Protein AF-A0A9Q7XYD1-F1 (afdb_monomer_lite)

Sequence (170 aa):
MLTLPGYFRPTKLWDLLVIYKGELIAAIELKSQVGPSFGNNFNNRTEESIGTAHDLWTAFREEAFGKQPRPFVGWLMMVEDAPESRRPVRDSSPHFPVFEEFKGASYLTRYDLLCQRLVQEQLYTTAAVIAAERSAVNTGDFTEQSSMTSLKTFVSALAGHIAAEAARLG

Radius of gyration: 17.3 Å; chains: 1; bounding box: 42×40×44 Å

Foldseek 3Di:
DQWAQWDVDGIDHFPDWDADPLATAETEHEEEEDDDPLPVVLVVCLCCLLVVLVRVVVCVVVCSSHPDDDHAYEYEYEYEDDPQQQWFDDDDDPDDDDPPQNHRDGSLSVQVVSQVVCCVVVSGVGYAYWYDHPVCPPVVDIDGDDPRRHPVVVVVSSVVSVVVVVVVVD

Secondary structure (DSSP, 8-state):
--EEE-SSSSEEE-SEEEEETTEEEEEEEEEEE-SS-HHHHHHHHHHHHHHHHHHHHHHHHTTTT-S-PPPEEEEEEEEE-SHHHHSPPPP--SSSPPPGGGTT--HHHHHHHHHHHHHHTTS-SEEEEEEE-GGGGGT---EES-STT-HHHHHHHHHHHHHHHHHHH-

Organism: Citrobacter freundii (NCBI:txid546)

Structure (mmCIF, N/CA/C/O backbone):
data_AF-A0A9Q7XYD1-F1
#
_entry.id   AF-A0A9Q7XYD1-F1
#
loop_
_atom_site.group_PDB
_atom_site.id
_atom_site.type_symbol
_atom_site.label_atom_id
_atom_site.label_alt_id
_atom_site.label_comp_id
_atom_site.label_asym_id
_atom_site.label_entity_id
_atom_site.label_seq_id
_atom_site.pdbx_PDB_ins_code
_atom_site.Cartn_x
_atom_site.Cartn_y
_atom_site.Cartn_z
_atom_site.occupancy
_atom_site.B_iso_or_equiv
_atom_site.auth_seq_id
_atom_site.auth_comp_id
_atom_site.auth_asym_id
_atom_site.auth_atom_id
_atom_site.pdbx_PDB_model_num
ATOM 1 N N . MET A 1 1 ? -21.803 1.183 1.518 1.00 74.44 1 MET A N 1
ATOM 2 C CA . MET A 1 1 ? -20.819 1.998 0.772 1.00 74.44 1 MET A CA 1
ATOM 3 C C . MET A 1 1 ? -19.512 1.957 1.549 1.00 74.44 1 MET A C 1
ATOM 5 O O . MET A 1 1 ? -19.569 2.132 2.758 1.00 74.44 1 MET A O 1
ATOM 9 N N . LEU A 1 2 ? -18.379 1.652 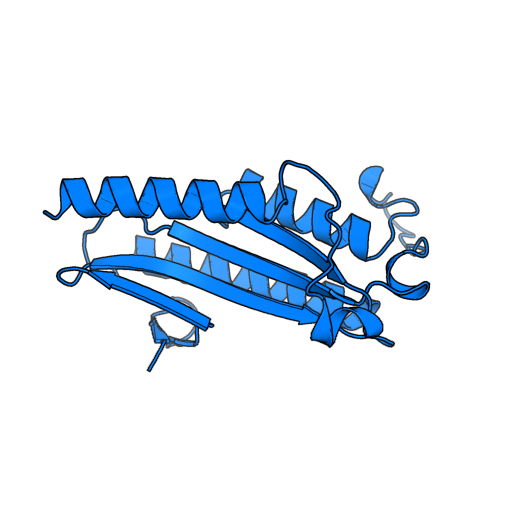0.907 1.00 94.06 2 LEU A N 1
ATOM 10 C CA . LEU A 1 2 ? -17.080 1.456 1.576 1.00 94.06 2 LEU A CA 1
ATOM 11 C C . LEU A 1 2 ? -16.309 2.777 1.740 1.00 94.06 2 LEU A C 1
ATOM 13 O O . LEU A 1 2 ? -15.129 2.867 1.416 1.00 94.06 2 LEU A O 1
ATOM 17 N N . THR A 1 3 ? -16.986 3.843 2.160 1.00 97.06 3 THR A N 1
ATOM 18 C CA . THR A 1 3 ? -16.368 5.167 2.291 1.00 97.06 3 THR A CA 1
ATOM 19 C C . THR A 1 3 ? -15.975 5.485 3.717 1.00 97.06 3 THR A C 1
ATOM 21 O O . THR A 1 3 ? -16.747 5.229 4.637 1.00 97.06 3 THR A O 1
ATOM 24 N N . LEU A 1 4 ? -14.824 6.135 3.872 1.00 98.06 4 LEU A N 1
ATOM 25 C CA . LEU A 1 4 ? -14.392 6.759 5.120 1.00 98.06 4 LEU A CA 1
ATOM 26 C C . LEU A 1 4 ? -14.278 8.279 4.936 1.00 98.06 4 LEU A C 1
ATOM 28 O O . LEU A 1 4 ? -13.928 8.711 3.831 1.00 98.06 4 LEU A O 1
ATOM 32 N N . PRO A 1 5 ? -14.556 9.089 5.974 1.00 97.56 5 PRO A N 1
ATOM 33 C CA . PRO A 1 5 ? -14.236 10.512 5.961 1.00 97.56 5 PRO A CA 1
ATOM 34 C C . PRO A 1 5 ? -12.741 10.746 5.712 1.00 97.56 5 PRO A C 1
ATOM 36 O O . PRO A 1 5 ? -11.889 10.012 6.218 1.00 97.56 5 PRO A O 1
ATOM 39 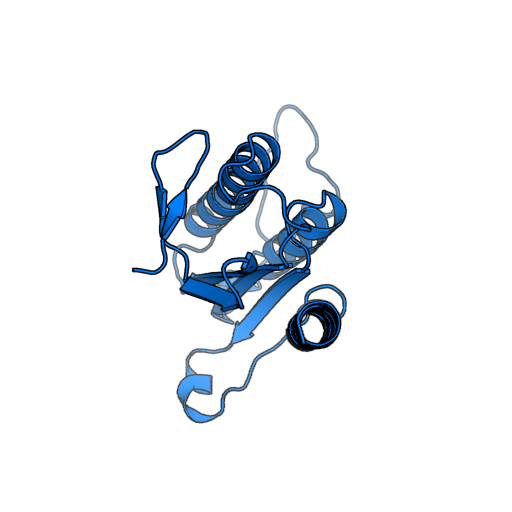N N . GLY A 1 6 ? -12.449 11.769 4.911 1.00 97.62 6 GLY A N 1
ATOM 40 C CA . GLY A 1 6 ? -11.119 12.361 4.784 1.00 97.62 6 GLY A CA 1
ATOM 41 C C . GLY A 1 6 ? -11.070 13.706 5.506 1.00 97.62 6 GLY A C 1
ATOM 42 O O . GLY A 1 6 ? -12.094 14.224 5.952 1.00 97.62 6 GLY A O 1
ATOM 43 N N . TYR A 1 7 ? -9.877 14.276 5.622 1.00 98.12 7 TYR A N 1
ATOM 44 C CA . TYR A 1 7 ? -9.676 15.622 6.149 1.00 98.12 7 TYR A CA 1
ATOM 45 C C . TYR A 1 7 ? -9.623 16.663 5.027 1.00 98.12 7 TYR A C 1
ATOM 47 O O . TYR A 1 7 ? -10.256 17.711 5.107 1.00 98.12 7 TYR A O 1
ATOM 55 N N . PHE A 1 8 ? -8.894 16.365 3.952 1.00 97.88 8 PHE A N 1
ATOM 56 C CA . PHE A 1 8 ? -8.716 17.261 2.807 1.00 97.88 8 PHE A CA 1
ATOM 57 C C . PHE A 1 8 ? -9.795 17.072 1.734 1.00 97.88 8 PHE A C 1
ATOM 59 O O . PHE A 1 8 ? -9.930 17.896 0.831 1.00 97.88 8 PHE A O 1
ATOM 66 N N . ARG A 1 9 ? -10.578 15.991 1.824 1.00 95.75 9 ARG A N 1
ATOM 67 C CA . ARG A 1 9 ? -11.739 15.707 0.969 1.00 95.75 9 ARG A CA 1
ATOM 68 C C . ARG A 1 9 ? -12.880 15.106 1.795 1.00 95.75 9 ARG A C 1
ATOM 70 O O . ARG A 1 9 ? -12.601 14.436 2.785 1.00 95.75 9 ARG A O 1
ATOM 77 N N . PRO A 1 10 ? -14.151 15.255 1.370 1.00 96.62 10 PRO A N 1
ATOM 78 C CA . PRO A 1 10 ? -15.291 14.786 2.158 1.00 96.62 10 PRO A CA 1
ATOM 79 C C . PRO A 1 10 ? -15.240 13.291 2.486 1.00 96.62 10 PRO A C 1
ATOM 81 O O . PRO A 1 10 ? -15.489 12.896 3.620 1.00 96.62 10 PRO A O 1
ATOM 84 N N . THR A 1 11 ? -14.916 12.448 1.500 1.00 97.00 11 THR A N 1
ATOM 85 C CA . THR A 1 11 ? -14.779 10.998 1.691 1.00 97.00 11 THR A CA 1
ATOM 86 C C . THR A 1 11 ? -13.773 10.386 0.716 1.00 97.00 11 THR A C 1
ATOM 88 O O . THR A 1 11 ? -13.522 10.928 -0.364 1.00 97.00 11 THR A O 1
ATOM 91 N N . LYS A 1 12 ? -13.242 9.213 1.082 1.00 96.88 12 LYS A N 1
ATOM 92 C CA . LYS A 1 12 ? -12.535 8.282 0.191 1.00 96.88 12 LYS A CA 1
ATOM 93 C C . LYS A 1 12 ? -13.266 6.949 0.146 1.00 96.88 12 LYS A C 1
ATOM 95 O O . LYS A 1 12 ? -13.624 6.414 1.192 1.00 96.88 12 LYS A O 1
ATOM 100 N N . LEU A 1 13 ? -13.428 6.392 -1.052 1.00 97.25 13 LEU A N 1
ATOM 101 C CA . LEU A 1 13 ? -13.869 5.014 -1.255 1.00 97.25 13 LEU A CA 1
ATOM 102 C C . LEU A 1 13 ? -12.685 4.049 -1.089 1.00 97.25 13 LEU A C 1
ATOM 104 O O . LEU A 1 13 ? -11.643 4.242 -1.711 1.00 97.25 13 LEU A O 1
ATOM 108 N N . TRP A 1 14 ? -12.849 3.042 -0.237 1.00 98.12 14 TRP A N 1
ATOM 109 C CA . TRP A 1 14 ? -11.885 1.974 0.033 1.00 98.12 14 TRP A CA 1
ATOM 110 C C . TRP A 1 14 ? -12.314 0.667 -0.637 1.00 98.12 14 TRP A C 1
ATOM 112 O O . TRP A 1 14 ? -13.500 0.468 -0.898 1.00 98.12 14 TRP A O 1
ATOM 122 N N . ASP A 1 15 ? -11.359 -0.234 -0.865 1.00 97.88 15 ASP A N 1
ATOM 123 C CA . ASP A 1 15 ? -11.626 -1.546 -1.467 1.00 97.88 15 ASP A CA 1
ATOM 124 C C . ASP A 1 15 ? -12.116 -2.561 -0.429 1.00 97.88 15 ASP A C 1
ATOM 126 O O . ASP A 1 15 ? -12.959 -3.405 -0.728 1.00 97.88 15 ASP A O 1
ATOM 130 N N . LEU A 1 16 ? -11.629 -2.457 0.812 1.00 98.25 16 LEU A N 1
ATOM 131 C CA . LEU A 1 16 ? -12.068 -3.295 1.924 1.00 98.25 16 LEU A CA 1
ATOM 132 C C . LEU A 1 16 ? -12.045 -2.501 3.230 1.00 98.25 16 LEU A C 1
ATOM 134 O O . LEU A 1 16 ? -11.048 -1.869 3.575 1.00 98.25 16 LEU A O 1
ATOM 138 N N . LEU A 1 17 ? -13.155 -2.566 3.967 1.00 98.38 17 LEU A N 1
ATOM 139 C CA . LEU A 1 17 ? -13.285 -2.040 5.324 1.00 98.38 17 LEU A CA 1
ATOM 140 C C . LEU A 1 17 ? -13.756 -3.150 6.264 1.00 98.38 17 LEU A C 1
ATOM 142 O O . LEU A 1 17 ? -14.657 -3.914 5.917 1.00 98.38 17 LEU A O 1
ATOM 146 N N . VAL A 1 18 ? -13.189 -3.198 7.467 1.00 98.19 18 VAL A N 1
ATOM 147 C CA . VAL A 1 18 ? -13.657 -4.044 8.570 1.00 98.19 18 VAL A CA 1
ATOM 148 C C . VAL A 1 18 ? -14.142 -3.126 9.681 1.00 98.19 18 VAL A C 1
ATOM 150 O O . VAL A 1 18 ? -13.353 -2.377 10.252 1.00 98.19 18 VAL A O 1
ATOM 153 N N . ILE A 1 19 ? -15.439 -3.193 9.979 1.00 97.56 19 ILE A N 1
ATOM 154 C CA . ILE A 1 19 ? -16.073 -2.472 11.085 1.00 97.56 19 ILE A CA 1
ATOM 155 C C . ILE A 1 19 ? -16.579 -3.504 12.089 1.00 97.56 19 ILE A C 1
ATOM 157 O O . ILE A 1 19 ? -17.277 -4.442 11.700 1.00 97.56 19 ILE A O 1
ATOM 161 N N . TYR A 1 20 ? -16.268 -3.329 13.371 1.00 97.25 20 TYR A N 1
ATOM 162 C CA . TYR A 1 20 ? -16.745 -4.219 14.428 1.00 97.25 20 TYR A CA 1
ATOM 163 C C . TYR A 1 20 ? 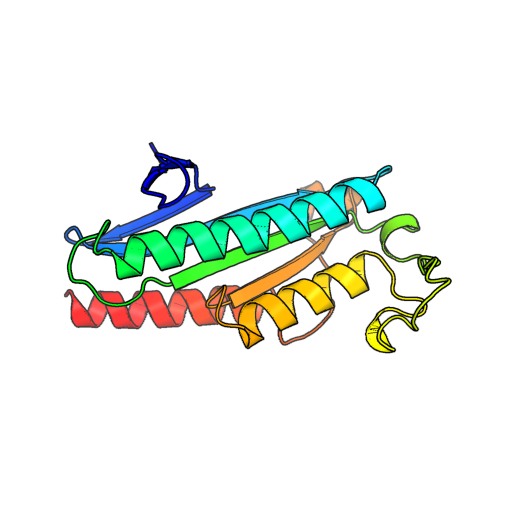-17.138 -3.427 15.673 1.00 97.25 20 TYR A C 1
ATOM 165 O O . TYR A 1 20 ? -16.400 -2.559 16.120 1.00 97.25 20 TYR A O 1
ATOM 173 N N . LYS A 1 21 ? -18.339 -3.698 16.204 1.00 95.62 21 LYS A N 1
ATOM 174 C CA . LYS A 1 21 ? -18.939 -2.981 17.350 1.00 95.62 21 LYS A CA 1
ATOM 175 C C . LYS A 1 21 ? -18.868 -1.442 17.243 1.00 95.62 21 LYS A C 1
ATOM 177 O O . LYS A 1 21 ? -18.753 -0.749 18.244 1.00 95.62 21 LYS A O 1
ATOM 182 N N . GLY A 1 22 ? -18.991 -0.911 16.024 1.00 94.75 22 GLY A N 1
ATOM 183 C CA . GLY A 1 22 ? -18.956 0.531 15.756 1.00 94.75 22 GLY A CA 1
ATOM 184 C C . GLY A 1 22 ? -17.553 1.127 15.606 1.00 94.75 22 GLY A C 1
ATOM 185 O O . GLY A 1 22 ? -17.456 2.307 15.287 1.00 94.75 22 GLY A O 1
ATOM 186 N N . GLU A 1 23 ? -16.492 0.331 15.766 1.00 97.69 23 GLU A N 1
ATOM 187 C CA . GLU A 1 23 ? -15.105 0.758 15.568 1.00 97.69 23 GLU A CA 1
ATOM 188 C C . GLU A 1 23 ? -14.576 0.343 14.184 1.00 97.69 23 GLU A C 1
ATOM 190 O O . GLU A 1 23 ? -14.901 -0.732 13.665 1.00 97.69 23 GLU A O 1
ATOM 195 N N . LEU A 1 24 ? -13.750 1.201 13.578 1.00 98.44 24 LEU A N 1
ATOM 196 C CA . LEU A 1 24 ? -12.984 0.874 12.377 1.00 98.44 24 LEU A CA 1
ATOM 197 C C . LEU A 1 24 ? -11.794 0.014 12.788 1.00 98.44 24 LEU A C 1
ATOM 199 O O . LEU A 1 24 ? -10.889 0.484 13.467 1.00 98.44 24 LEU A O 1
ATOM 203 N N . ILE A 1 25 ? -11.792 -1.234 12.332 1.00 98.56 25 ILE A N 1
ATOM 204 C CA . ILE A 1 25 ? -10.746 -2.208 12.642 1.00 98.56 25 ILE A CA 1
ATOM 205 C C . ILE A 1 25 ? -9.685 -2.212 11.549 1.00 98.56 25 ILE A C 1
ATOM 207 O O . ILE A 1 25 ? -8.495 -2.156 11.834 1.00 98.56 25 ILE A O 1
ATOM 211 N N . ALA A 1 26 ? -10.099 -2.255 10.282 1.00 98.69 26 ALA A N 1
ATOM 212 C CA . ALA A 1 26 ? -9.161 -2.258 9.169 1.00 98.69 26 ALA A CA 1
ATOM 213 C C . ALA A 1 26 ? -9.687 -1.488 7.959 1.00 98.69 26 ALA A C 1
ATOM 215 O O . ALA A 1 26 ? -10.878 -1.537 7.649 1.00 98.69 26 ALA A O 1
ATOM 216 N N . ALA A 1 27 ? -8.775 -0.831 7.248 1.00 98.62 27 ALA A N 1
ATOM 217 C CA . ALA A 1 27 ? -9.013 -0.205 5.957 1.00 98.62 27 ALA A CA 1
ATOM 218 C C . ALA A 1 27 ? -7.910 -0.624 4.978 1.00 98.62 27 ALA A C 1
ATOM 220 O O . ALA A 1 27 ? -6.726 -0.411 5.235 1.00 98.62 27 ALA A O 1
ATOM 221 N N . ILE A 1 28 ? -8.284 -1.246 3.863 1.00 98.69 28 ILE A N 1
ATOM 222 C CA . ILE A 1 28 ? -7.334 -1.780 2.885 1.00 98.69 28 ILE A CA 1
ATOM 223 C C . ILE A 1 28 ? -7.640 -1.208 1.507 1.00 98.69 28 ILE A C 1
ATOM 225 O O . ILE A 1 28 ? -8.794 -1.140 1.078 1.00 98.69 28 ILE A O 1
ATOM 229 N N . GLU A 1 29 ? -6.582 -0.779 0.831 1.00 98.25 29 GLU A N 1
ATOM 230 C CA . GLU A 1 29 ? -6.615 -0.359 -0.561 1.00 98.25 29 GLU A CA 1
ATOM 231 C C . GLU A 1 29 ? -5.863 -1.358 -1.431 1.00 98.25 29 GLU A C 1
ATOM 233 O O . GLU A 1 29 ? -4.739 -1.760 -1.122 1.00 98.25 29 GLU A O 1
ATOM 238 N N . LEU A 1 30 ? -6.514 -1.753 -2.519 1.00 97.81 30 LEU A N 1
ATOM 239 C CA . LEU A 1 30 ? -6.013 -2.693 -3.502 1.00 97.81 30 LEU A CA 1
ATOM 240 C C . LEU A 1 30 ? -5.813 -1.944 -4.813 1.00 97.81 30 LEU A C 1
ATOM 242 O O . LEU A 1 30 ? -6.694 -1.234 -5.298 1.00 97.81 30 LEU A O 1
ATOM 246 N N . LYS A 1 31 ? -4.644 -2.110 -5.415 1.00 96.56 31 LYS A N 1
ATOM 247 C CA . LYS A 1 31 ? -4.334 -1.540 -6.721 1.00 96.56 31 LYS A CA 1
ATOM 248 C C . LYS A 1 31 ? -3.751 -2.608 -7.617 1.00 96.56 31 LYS A C 1
ATOM 250 O O . LYS A 1 31 ? -3.052 -3.512 -7.171 1.00 96.56 31 LYS A O 1
ATOM 255 N N . SER A 1 32 ? -4.011 -2.456 -8.905 1.00 94.38 32 SER A N 1
ATOM 256 C CA . SER A 1 32 ? -3.404 -3.280 -9.937 1.00 94.38 32 SER A CA 1
ATOM 257 C C . SER A 1 32 ? -2.841 -2.416 -11.055 1.00 94.38 32 SER A C 1
ATOM 259 O O . SER A 1 32 ? -3.407 -1.369 -11.382 1.00 94.38 32 SER A O 1
ATOM 261 N N . GLN A 1 33 ? -1.762 -2.870 -11.683 1.00 92.50 33 GLN A N 1
ATOM 262 C CA . GLN A 1 33 ? -1.171 -2.222 -12.844 1.00 92.50 33 GLN A CA 1
ATOM 263 C C . GLN A 1 33 ? -0.781 -3.235 -13.903 1.00 92.50 33 GLN A C 1
ATOM 265 O O . GLN A 1 33 ? -0.006 -4.149 -13.655 1.00 92.50 33 GLN A O 1
ATOM 270 N N . VAL A 1 34 ? -1.278 -2.990 -15.106 1.00 90.50 34 VAL A N 1
ATOM 271 C CA . VAL A 1 34 ? -1.006 -3.763 -16.314 1.00 90.50 34 VAL A CA 1
ATOM 272 C C . VAL A 1 34 ? -0.364 -2.818 -17.336 1.00 90.50 34 VAL A C 1
ATOM 274 O O . VAL A 1 34 ? -0.653 -1.617 -17.348 1.00 90.50 34 VAL A O 1
ATOM 277 N N . GLY A 1 35 ? 0.555 -3.332 -18.150 1.00 83.94 35 GLY A N 1
ATOM 278 C CA . GLY A 1 35 ? 1.278 -2.580 -19.171 1.00 83.94 35 GLY A CA 1
ATOM 279 C C . GLY A 1 35 ? 0.385 -2.046 -20.302 1.00 83.94 35 GLY A C 1
ATOM 280 O O . GLY A 1 35 ? -0.781 -2.430 -20.415 1.00 83.94 35 GLY A O 1
ATOM 281 N N . PRO A 1 36 ? 0.918 -1.158 -21.169 1.00 80.62 36 PRO A N 1
ATOM 282 C CA . PRO A 1 36 ? 2.345 -0.829 -21.317 1.00 80.62 36 PRO A CA 1
ATOM 283 C C . PRO A 1 36 ? 2.821 0.393 -20.506 1.00 80.62 36 PRO A C 1
ATOM 285 O O . PRO A 1 36 ? 4.021 0.639 -20.405 1.00 80.62 36 PRO A O 1
ATOM 288 N N . SER A 1 37 ? 1.913 1.186 -19.929 1.00 82.38 37 SER A N 1
ATOM 289 C CA . SER A 1 37 ? 2.241 2.492 -19.330 1.00 82.38 37 SER A CA 1
ATOM 290 C C . SER A 1 37 ? 2.696 2.393 -17.866 1.00 82.38 37 SER A C 1
ATOM 292 O O . SER A 1 37 ? 2.082 2.980 -16.972 1.00 82.38 37 SER A O 1
ATOM 294 N N . PHE A 1 38 ? 3.784 1.666 -17.600 1.00 85.88 38 PHE A N 1
ATOM 295 C CA . PHE A 1 38 ? 4.234 1.445 -16.222 1.00 85.88 38 PHE A CA 1
ATOM 296 C C . PHE A 1 38 ? 4.695 2.730 -15.504 1.00 85.88 38 PHE A C 1
ATOM 298 O O . PHE A 1 38 ? 4.441 2.887 -14.312 1.00 85.88 38 PHE A O 1
ATOM 305 N N . GLY A 1 39 ? 5.304 3.676 -16.229 1.00 77.69 39 GLY A N 1
ATOM 306 C CA . GLY A 1 39 ? 5.853 4.915 -15.662 1.00 77.69 39 GLY A CA 1
ATOM 307 C C . GLY A 1 39 ? 4.831 5.904 -15.130 1.00 77.69 39 GLY A C 1
ATOM 308 O O . GLY A 1 39 ? 4.869 6.245 -13.951 1.00 77.69 39 GLY A O 1
ATOM 309 N N . ASN A 1 40 ? 3.898 6.338 -15.981 1.00 82.44 40 ASN A N 1
ATOM 310 C CA . ASN A 1 40 ? 2.862 7.290 -15.570 1.00 82.44 40 ASN A CA 1
ATOM 311 C C . ASN A 1 40 ? 2.017 6.723 -14.424 1.00 82.44 40 ASN A C 1
ATOM 313 O O . ASN A 1 40 ? 1.687 7.430 -13.477 1.00 82.44 40 ASN A O 1
ATOM 317 N N . ASN A 1 41 ? 1.718 5.424 -14.482 1.00 86.50 41 ASN A N 1
ATOM 318 C CA . ASN A 1 41 ? 0.927 4.782 -13.449 1.00 86.50 41 ASN A CA 1
ATOM 319 C C . ASN A 1 41 ? 1.704 4.660 -12.126 1.00 86.50 41 ASN A C 1
ATOM 321 O O . ASN A 1 41 ? 1.115 4.911 -11.080 1.00 86.50 41 ASN A O 1
ATOM 325 N N . PHE A 1 42 ? 3.015 4.381 -12.143 1.00 93.88 42 PHE A N 1
ATOM 326 C CA . PHE A 1 42 ? 3.822 4.327 -10.916 1.00 93.88 42 PHE A CA 1
ATOM 327 C C . PHE A 1 42 ? 3.788 5.644 -10.128 1.00 93.88 42 PHE A C 1
ATOM 329 O O . PHE A 1 42 ? 3.521 5.631 -8.924 1.00 93.88 42 PHE A O 1
ATOM 336 N N . ASN A 1 43 ? 4.005 6.778 -10.801 1.00 92.56 43 ASN A N 1
ATOM 337 C CA . ASN A 1 43 ? 4.002 8.088 -10.142 1.00 92.56 43 ASN A CA 1
ATOM 338 C C . ASN A 1 43 ? 2.622 8.405 -9.550 1.00 92.56 43 ASN A C 1
ATOM 340 O O . ASN A 1 43 ? 2.527 8.737 -8.371 1.00 92.56 43 ASN A O 1
ATOM 344 N N . ASN A 1 44 ? 1.551 8.173 -10.316 1.00 94.31 44 ASN A N 1
ATOM 345 C CA . ASN A 1 44 ? 0.185 8.377 -9.836 1.00 94.31 44 ASN A CA 1
ATOM 346 C C . ASN A 1 44 ? -0.126 7.507 -8.606 1.00 94.31 44 ASN A C 1
ATOM 348 O O . ASN A 1 44 ? -0.688 7.995 -7.633 1.00 94.31 44 ASN A O 1
ATOM 352 N N . ARG A 1 45 ? 0.265 6.221 -8.601 1.00 95.56 45 ARG A N 1
ATOM 353 C CA . ARG A 1 45 ? 0.043 5.335 -7.439 1.00 95.56 45 ARG A CA 1
ATOM 354 C C . ARG A 1 45 ? 0.872 5.742 -6.227 1.00 95.56 45 ARG A C 1
ATOM 356 O O . ARG A 1 45 ? 0.396 5.615 -5.100 1.00 95.56 45 ARG A O 1
ATOM 363 N N . THR A 1 46 ? 2.074 6.263 -6.452 1.00 97.38 46 THR A N 1
ATOM 364 C CA . THR A 1 46 ? 2.908 6.818 -5.383 1.00 97.38 46 THR A CA 1
ATOM 365 C C . THR A 1 46 ? 2.200 7.998 -4.720 1.00 97.38 46 THR A C 1
ATOM 367 O O . THR A 1 46 ? 1.967 7.967 -3.514 1.00 97.38 46 THR A O 1
ATOM 370 N N . GLU A 1 47 ? 1.765 8.987 -5.501 1.00 97.31 47 GLU A N 1
ATOM 371 C CA . GLU A 1 47 ? 1.063 10.170 -4.987 1.00 97.31 47 GLU A CA 1
ATOM 372 C C . GLU A 1 47 ? -0.273 9.817 -4.320 1.00 97.31 47 GLU A C 1
ATOM 374 O O . GLU A 1 47 ? -0.564 10.296 -3.225 1.00 97.31 47 GLU A O 1
ATOM 379 N N . GLU A 1 48 ? -1.069 8.936 -4.933 1.00 96.75 48 GLU A N 1
ATOM 380 C CA . GLU A 1 48 ? -2.354 8.501 -4.380 1.00 96.75 48 GLU A CA 1
ATOM 381 C C . GLU A 1 48 ? -2.204 7.783 -3.036 1.00 96.75 48 GLU A C 1
ATOM 383 O O . GLU A 1 48 ? -3.003 8.030 -2.128 1.00 96.75 48 GLU A O 1
ATOM 388 N N . SER A 1 49 ? -1.214 6.891 -2.905 1.00 98.12 49 SER A N 1
ATOM 389 C CA . SER A 1 49 ? -0.994 6.129 -1.668 1.00 98.12 49 SER A CA 1
ATOM 390 C C . SER A 1 49 ? -0.559 7.051 -0.524 1.00 98.12 49 SER A C 1
ATOM 392 O O . SER A 1 49 ? -1.154 7.035 0.554 1.00 98.12 49 SER A O 1
ATOM 394 N N . ILE A 1 50 ? 0.396 7.950 -0.783 1.00 98.62 50 ILE A N 1
ATOM 395 C CA . ILE A 1 50 ? 0.864 8.945 0.190 1.00 98.62 50 ILE A CA 1
ATOM 396 C C . ILE A 1 50 ? -0.268 9.907 0.572 1.00 98.62 50 ILE A C 1
ATOM 398 O O . ILE A 1 50 ? -0.535 10.109 1.758 1.00 98.62 50 ILE A O 1
ATOM 402 N N . GLY A 1 51 ? -0.971 10.467 -0.416 1.00 98.31 51 GLY A N 1
ATOM 403 C CA . GLY A 1 51 ? -2.068 11.404 -0.185 1.00 98.31 51 GLY A CA 1
ATOM 404 C C . GLY A 1 51 ? -3.226 10.768 0.580 1.00 98.31 51 GLY A C 1
ATOM 405 O O . GLY A 1 51 ? -3.770 11.380 1.495 1.00 98.31 51 GLY A O 1
ATOM 406 N N . THR A 1 52 ? -3.573 9.518 0.268 1.00 98.19 52 THR A N 1
ATOM 407 C CA . THR A 1 52 ? -4.642 8.792 0.963 1.00 98.19 52 THR A CA 1
ATOM 408 C C . THR A 1 52 ? -4.286 8.491 2.411 1.00 98.19 52 THR A C 1
ATOM 410 O O . THR A 1 52 ? -5.130 8.687 3.284 1.00 98.19 52 THR A O 1
ATOM 413 N N . ALA A 1 53 ? -3.058 8.045 2.684 1.00 98.38 53 ALA A N 1
ATOM 414 C CA . ALA A 1 53 ? -2.610 7.821 4.052 1.00 98.38 53 ALA A CA 1
ATOM 415 C C . ALA A 1 53 ? -2.600 9.126 4.856 1.00 98.38 53 ALA A C 1
ATOM 417 O O . ALA A 1 53 ? -3.117 9.168 5.971 1.00 98.38 53 ALA A O 1
ATOM 418 N N . HIS A 1 54 ? -2.068 10.207 4.281 1.00 98.44 54 HIS A N 1
ATOM 419 C CA . HIS A 1 54 ? -2.025 11.501 4.953 1.00 98.44 54 HIS A CA 1
ATOM 420 C C . HIS A 1 54 ? -3.430 12.039 5.260 1.00 98.44 54 HIS A C 1
ATOM 422 O O . HIS A 1 54 ? -3.693 12.478 6.379 1.00 98.44 54 HIS A O 1
ATOM 428 N N . ASP A 1 55 ? -4.348 11.948 4.298 1.00 98.69 55 ASP A N 1
ATOM 429 C CA . ASP A 1 55 ? -5.749 12.343 4.444 1.00 98.69 55 ASP A CA 1
ATOM 430 C C . ASP A 1 55 ? -6.464 11.540 5.543 1.00 98.69 55 ASP A C 1
ATOM 432 O O . ASP A 1 55 ? -7.079 12.125 6.438 1.00 98.69 55 ASP A O 1
ATOM 436 N N . LEU A 1 56 ? -6.306 10.210 5.538 1.00 98.50 56 LEU A N 1
ATOM 437 C CA . LEU A 1 56 ? -6.879 9.318 6.549 1.00 98.50 56 LEU A CA 1
ATOM 438 C C . LEU A 1 56 ? -6.340 9.622 7.950 1.00 98.50 56 LEU A C 1
ATOM 440 O O . LEU A 1 56 ? -7.117 9.741 8.896 1.00 98.50 56 LEU A O 1
ATOM 444 N N . TRP A 1 57 ? -5.019 9.733 8.105 1.00 98.44 57 TRP A N 1
ATOM 445 C CA . TRP A 1 57 ? -4.410 9.932 9.421 1.00 98.44 57 TRP A CA 1
ATOM 446 C C . TRP A 1 57 ? -4.674 11.316 9.987 1.00 98.44 57 TRP A C 1
ATOM 448 O O . TRP A 1 57 ? -4.808 11.467 11.202 1.00 98.44 57 TRP A O 1
ATOM 458 N N . THR A 1 58 ? -4.810 12.312 9.117 1.00 98.50 58 THR A N 1
ATOM 459 C CA . THR A 1 58 ? -5.251 13.640 9.528 1.00 98.50 58 THR A CA 1
ATOM 460 C C . THR A 1 58 ? -6.700 13.579 10.005 1.00 98.50 58 THR A C 1
ATOM 462 O O . THR A 1 58 ? -6.972 14.023 11.112 1.00 98.50 58 THR A O 1
ATOM 465 N N . ALA A 1 59 ? -7.607 12.924 9.271 1.00 98.44 59 ALA A N 1
ATOM 466 C CA . ALA A 1 59 ? -8.993 12.741 9.714 1.00 98.44 59 ALA A CA 1
ATOM 467 C C . ALA A 1 59 ? -9.087 11.969 11.042 1.00 98.44 59 ALA A C 1
ATOM 469 O O . ALA A 1 59 ? -9.860 12.335 11.924 1.00 98.44 59 ALA A O 1
ATOM 470 N N . PHE A 1 60 ? -8.264 10.930 11.214 1.00 98.25 60 PHE A N 1
ATOM 471 C CA . PHE A 1 60 ? -8.186 10.161 12.456 1.00 98.25 60 PHE A CA 1
ATOM 472 C C . PHE A 1 60 ? -7.734 11.018 13.640 1.00 98.25 60 PHE A C 1
ATOM 474 O O . PHE A 1 60 ? -8.328 10.937 14.712 1.0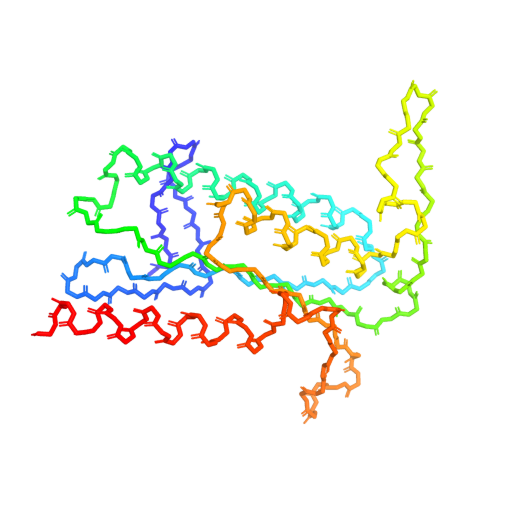0 98.25 60 PHE A O 1
ATOM 481 N N . ARG A 1 61 ? -6.715 11.865 13.445 1.00 97.75 61 ARG A N 1
ATOM 482 C CA . ARG A 1 61 ? -6.242 12.805 14.470 1.00 97.75 61 ARG A CA 1
ATOM 483 C C . ARG A 1 61 ? -7.334 13.790 14.891 1.00 97.75 61 ARG A C 1
ATOM 485 O O . ARG A 1 61 ? -7.420 14.111 16.068 1.00 97.75 61 ARG A O 1
ATOM 492 N N . GLU A 1 62 ? -8.169 14.228 13.952 1.00 97.88 62 GLU A N 1
ATOM 493 C CA . GLU A 1 62 ? -9.319 15.107 14.212 1.00 97.88 62 GLU A CA 1
ATOM 494 C C . GLU A 1 62 ? -10.570 14.344 14.690 1.00 97.88 62 GLU A C 1
ATOM 496 O O . GLU A 1 62 ? -11.686 14.853 14.608 1.00 97.88 62 GLU A O 1
ATOM 501 N N . GLU A 1 63 ? -10.401 13.108 15.171 1.00 97.31 63 GLU A N 1
ATOM 502 C CA . GLU A 1 63 ? -11.459 12.273 15.746 1.00 97.31 63 GLU A CA 1
ATOM 503 C C . GLU A 1 63 ? -12.628 11.973 14.782 1.00 97.31 63 GLU A C 1
ATOM 505 O O . GLU A 1 63 ? -13.727 11.632 15.222 1.00 97.31 63 GLU A O 1
ATOM 510 N N . ALA A 1 64 ? -12.410 12.017 13.459 1.00 97.44 64 ALA A N 1
ATOM 511 C CA . ALA A 1 64 ? -13.458 11.766 12.456 1.00 97.44 64 ALA A CA 1
ATOM 512 C C . ALA A 1 64 ? -14.082 10.357 12.540 1.00 97.44 64 ALA A C 1
ATOM 514 O O . ALA A 1 64 ? -15.168 10.121 12.012 1.00 97.44 64 ALA A O 1
ATOM 515 N N . PHE A 1 65 ? -13.402 9.422 13.209 1.00 96.31 65 PHE A N 1
ATOM 516 C CA . PHE A 1 65 ? -13.866 8.055 13.458 1.00 96.31 65 PHE A CA 1
ATOM 517 C C . PHE A 1 65 ? -14.273 7.814 14.921 1.00 96.31 65 PHE A C 1
ATOM 519 O O . PHE A 1 65 ? -14.431 6.670 15.338 1.00 96.31 65 PHE A O 1
ATOM 526 N N . GLY A 1 66 ? -14.408 8.881 15.713 1.00 95.94 66 GLY A N 1
ATOM 527 C CA . GLY A 1 66 ? -14.548 8.805 17.161 1.00 95.94 66 GLY A CA 1
ATOM 528 C C . GLY A 1 66 ? -13.234 8.473 17.875 1.00 95.94 66 GLY A C 1
ATOM 529 O O . GLY A 1 66 ? -12.174 8.311 17.267 1.00 95.94 66 GLY A O 1
ATOM 530 N N . LYS A 1 67 ? -13.309 8.379 19.206 1.00 95.38 67 LYS A N 1
ATOM 531 C CA . LYS A 1 67 ? -12.172 8.036 20.070 1.00 95.38 67 LYS A CA 1
ATOM 532 C C . LYS A 1 67 ? -11.999 6.521 20.127 1.00 95.38 67 LYS A C 1
ATOM 534 O O . LYS A 1 67 ? -12.590 5.865 20.979 1.00 95.38 67 LYS A O 1
ATOM 539 N N . GLN A 1 68 ? -11.187 5.989 19.223 1.00 95.75 68 GLN A N 1
ATOM 540 C CA . GLN A 1 68 ? -10.870 4.563 19.109 1.00 95.75 68 GLN A CA 1
ATOM 541 C C . GLN A 1 68 ? -9.355 4.347 18.921 1.00 95.75 68 GLN A C 1
ATOM 543 O O . GLN A 1 68 ? -8.642 5.296 18.572 1.00 95.75 68 GLN A O 1
ATOM 548 N N . PRO A 1 69 ? -8.834 3.124 19.133 1.00 96.38 69 PRO A N 1
ATOM 549 C CA . PRO A 1 69 ? -7.469 2.769 18.752 1.00 96.38 69 PRO A CA 1
ATOM 550 C C . PRO A 1 69 ? -7.205 2.954 17.251 1.00 96.38 69 PRO A C 1
ATOM 552 O O . PRO A 1 69 ? -8.124 3.053 16.438 1.00 96.38 69 PRO A O 1
ATOM 555 N N . ARG A 1 70 ? -5.923 3.005 16.865 1.00 96.81 70 ARG A N 1
ATOM 556 C CA . ARG A 1 70 ? -5.556 3.122 15.448 1.00 96.81 70 ARG A CA 1
ATOM 557 C C . ARG A 1 70 ? -5.975 1.851 14.694 1.00 96.81 70 ARG A C 1
ATOM 559 O O . ARG A 1 70 ? -5.553 0.771 15.107 1.00 96.81 70 ARG A O 1
ATOM 566 N N . PRO A 1 71 ? -6.716 1.970 13.578 1.00 98.19 71 PRO A N 1
ATOM 567 C CA . PRO A 1 71 ? -7.051 0.822 12.746 1.00 98.19 71 PRO A CA 1
ATOM 568 C C . PRO A 1 71 ? -5.813 0.273 12.036 1.00 98.19 71 PRO A C 1
ATOM 570 O O . PRO A 1 71 ? -4.833 0.993 11.810 1.00 98.19 71 PRO A O 1
ATOM 573 N N . PHE A 1 72 ? -5.895 -0.975 11.586 1.00 98.75 72 PHE A N 1
ATOM 574 C CA . PHE A 1 72 ? -4.978 -1.501 10.584 1.00 98.75 72 PHE A CA 1
ATOM 575 C C . PHE A 1 72 ? -5.212 -0.814 9.239 1.00 98.75 72 PHE A C 1
ATOM 577 O O . PHE A 1 72 ? -6.329 -0.810 8.719 1.00 98.75 72 PHE A O 1
ATOM 584 N N . VAL A 1 73 ? -4.156 -0.276 8.633 1.00 98.75 73 VAL A N 1
ATOM 585 C CA . VAL A 1 73 ? -4.240 0.316 7.293 1.00 98.75 73 VAL A CA 1
ATOM 586 C C . VAL A 1 73 ? -3.302 -0.426 6.356 1.00 98.75 73 VAL A C 1
ATOM 588 O O . VAL A 1 73 ? -2.093 -0.463 6.581 1.00 98.75 73 VAL A O 1
ATOM 591 N N . GLY A 1 74 ? -3.869 -1.029 5.312 1.00 98.69 74 GLY A N 1
ATOM 592 C CA . GLY A 1 74 ? -3.146 -1.856 4.352 1.00 98.69 74 GLY A CA 1
ATOM 593 C C . GLY A 1 74 ? -3.137 -1.269 2.943 1.00 98.69 74 GLY A C 1
ATOM 594 O O . GLY A 1 74 ? -4.149 -0.739 2.482 1.00 98.69 74 GLY A O 1
ATOM 595 N N . TRP A 1 75 ? -2.015 -1.414 2.241 1.00 98.69 75 TRP A N 1
ATOM 596 C CA . TRP A 1 75 ? -1.913 -1.134 0.807 1.00 98.69 75 TRP A CA 1
ATOM 597 C C . TRP A 1 75 ? -1.332 -2.333 0.065 1.00 98.69 75 TRP A C 1
ATOM 599 O O . TRP A 1 75 ? -0.248 -2.800 0.407 1.00 98.69 75 TRP A O 1
ATOM 609 N N . LEU A 1 76 ? -2.033 -2.848 -0.939 1.00 98.56 76 LEU A N 1
ATOM 610 C CA . LEU A 1 76 ? -1.559 -3.977 -1.734 1.00 98.56 76 LEU A CA 1
ATOM 611 C C . LEU A 1 76 ? -1.562 -3.608 -3.211 1.00 98.56 76 LEU A C 1
ATOM 613 O O . LEU A 1 76 ? -2.590 -3.226 -3.771 1.00 98.56 76 LEU A O 1
ATOM 617 N N . MET A 1 77 ? -0.403 -3.771 -3.839 1.00 98.00 77 MET A N 1
ATOM 618 C CA . MET A 1 77 ? -0.195 -3.544 -5.259 1.00 98.00 77 MET A CA 1
ATOM 619 C C . MET A 1 77 ? 0.045 -4.862 -5.993 1.00 98.00 77 MET A C 1
ATOM 621 O O . MET A 1 77 ? 0.969 -5.604 -5.675 1.00 98.00 77 MET A O 1
ATOM 625 N N . MET A 1 78 ? -0.745 -5.120 -7.028 1.00 97.19 78 MET A N 1
ATOM 626 C CA . MET A 1 78 ? -0.493 -6.178 -8.000 1.00 97.19 78 MET A CA 1
ATOM 627 C C . MET A 1 78 ? 0.048 -5.566 -9.289 1.00 97.19 78 MET A C 1
ATOM 629 O O . MET A 1 78 ? -0.576 -4.691 -9.885 1.00 97.19 78 MET A O 1
ATOM 633 N N . VAL A 1 79 ? 1.204 -6.018 -9.751 1.00 97.12 79 VAL A N 1
ATOM 634 C CA . VAL A 1 79 ? 1.820 -5.520 -10.984 1.00 97.12 79 VAL A CA 1
ATOM 635 C C . VAL A 1 79 ? 1.902 -6.658 -11.992 1.00 97.12 79 VAL A C 1
ATOM 637 O O . VAL A 1 79 ? 2.217 -7.789 -11.640 1.00 97.12 79 VAL A O 1
ATOM 640 N N . GLU A 1 80 ? 1.617 -6.378 -13.258 1.00 96.75 80 GLU A N 1
ATOM 641 C CA . GLU A 1 80 ? 1.879 -7.335 -14.325 1.00 96.75 80 GLU A CA 1
ATOM 642 C C . GLU A 1 80 ? 3.372 -7.671 -14.354 1.00 96.75 80 GLU A C 1
ATOM 644 O O . GLU A 1 80 ? 4.238 -6.792 -14.449 1.00 96.75 80 GLU A O 1
ATOM 649 N N . ASP A 1 81 ? 3.654 -8.961 -14.294 1.00 96.31 81 ASP A N 1
ATOM 650 C CA . ASP A 1 81 ? 4.978 -9.505 -14.494 1.00 96.31 81 ASP A CA 1
ATOM 651 C C . ASP A 1 81 ? 5.267 -9.590 -15.997 1.00 96.31 81 ASP A C 1
ATOM 653 O O . ASP A 1 81 ? 4.717 -10.429 -16.712 1.00 96.31 81 ASP A O 1
ATOM 657 N N . ALA A 1 82 ? 6.069 -8.650 -16.491 1.00 95.44 82 ALA A N 1
ATOM 658 C CA . ALA A 1 82 ? 6.381 -8.492 -17.903 1.00 95.44 82 ALA A CA 1
ATOM 659 C C . ALA A 1 82 ? 7.810 -7.953 -18.073 1.00 95.44 82 ALA A C 1
ATOM 661 O O . ALA A 1 82 ? 8.353 -7.322 -17.155 1.00 95.44 82 ALA A O 1
ATOM 662 N N . PRO A 1 83 ? 8.436 -8.129 -19.254 1.00 94.81 83 PRO A N 1
ATOM 663 C CA . PRO A 1 83 ? 9.760 -7.574 -19.527 1.00 94.81 83 PRO A CA 1
ATOM 664 C C . PRO A 1 83 ? 9.865 -6.078 -19.195 1.00 94.81 83 PRO A C 1
ATOM 666 O O . PRO A 1 83 ? 10.863 -5.633 -18.633 1.00 94.81 83 PRO A O 1
ATOM 669 N N . GLU A 1 84 ? 8.822 -5.298 -19.476 1.00 93.38 84 GLU A N 1
ATOM 670 C CA . GLU A 1 84 ? 8.769 -3.857 -19.233 1.00 93.38 84 GLU A CA 1
ATOM 671 C C . GLU A 1 84 ? 8.684 -3.484 -17.748 1.00 93.38 84 GLU A C 1
ATOM 673 O O . GLU A 1 84 ? 9.210 -2.435 -17.371 1.00 93.38 84 GLU A O 1
ATOM 678 N N . SER A 1 85 ? 8.063 -4.311 -16.899 1.00 94.31 85 SER A N 1
ATOM 679 C CA . SER A 1 85 ? 7.989 -4.053 -15.452 1.00 94.31 85 SER A CA 1
ATOM 680 C C . SER A 1 85 ? 9.278 -4.441 -14.723 1.00 94.31 85 SER A C 1
ATOM 682 O O . SER A 1 85 ? 9.614 -3.827 -13.706 1.00 94.31 85 SER A O 1
ATOM 684 N N . ARG A 1 86 ? 10.041 -5.388 -15.289 1.00 94.50 86 ARG A N 1
ATOM 685 C CA . ARG A 1 86 ? 11.359 -5.846 -14.809 1.00 94.50 86 ARG A CA 1
ATOM 686 C C . ARG A 1 86 ? 12.541 -5.039 -15.343 1.00 94.50 86 ARG A C 1
ATOM 688 O O . ARG A 1 86 ? 13.628 -5.096 -14.770 1.00 94.50 86 ARG A O 1
ATOM 695 N N . ARG A 1 87 ? 12.375 -4.316 -16.451 1.00 94.38 87 ARG A N 1
ATOM 696 C CA . ARG A 1 87 ? 13.485 -3.603 -17.093 1.00 94.38 87 ARG A CA 1
ATOM 697 C C . ARG A 1 87 ? 13.944 -2.407 -16.244 1.00 94.38 87 ARG A C 1
ATOM 699 O O . ARG A 1 87 ? 13.094 -1.637 -15.797 1.00 94.38 87 ARG A O 1
ATOM 706 N N . PRO A 1 88 ? 15.265 -2.192 -16.085 1.00 94.88 88 PRO A N 1
ATOM 707 C CA . PRO A 1 88 ? 15.810 -0.968 -15.507 1.00 94.88 88 PRO A CA 1
ATOM 708 C C . PRO A 1 88 ? 15.249 0.292 -16.169 1.00 94.88 88 PRO A C 1
ATOM 710 O O . PRO A 1 88 ? 15.179 0.386 -17.399 1.00 94.88 88 PRO A O 1
ATOM 713 N N . VAL A 1 89 ? 14.877 1.274 -15.351 1.00 92.12 89 VAL A N 1
ATOM 714 C CA . VAL A 1 89 ? 14.371 2.568 -15.816 1.00 92.12 89 VAL A CA 1
ATOM 715 C C . VAL A 1 89 ? 15.480 3.609 -15.703 1.00 92.12 89 VAL A C 1
ATOM 717 O O . VAL A 1 89 ? 16.193 3.673 -14.702 1.00 92.12 89 VAL A O 1
ATOM 720 N N . ARG A 1 90 ? 15.643 4.422 -16.751 1.00 88.62 90 ARG A N 1
ATOM 721 C CA . ARG A 1 90 ? 16.597 5.532 -16.760 1.00 88.62 90 ARG A CA 1
ATOM 722 C C . ARG A 1 90 ? 15.973 6.748 -16.085 1.00 88.62 90 ARG A C 1
ATOM 724 O O . ARG A 1 90 ? 14.942 7.234 -16.541 1.00 88.62 90 ARG A O 1
ATOM 731 N N . ASP A 1 91 ? 16.648 7.275 -15.073 1.00 87.88 91 ASP A N 1
ATOM 732 C CA . ASP A 1 91 ? 16.273 8.533 -14.432 1.00 87.88 91 ASP A CA 1
ATOM 733 C C . ASP A 1 91 ? 16.985 9.726 -15.080 1.00 87.88 91 ASP A C 1
ATOM 735 O O . ASP A 1 91 ? 18.126 9.628 -15.540 1.00 87.88 91 ASP A O 1
ATOM 739 N N . SER A 1 92 ? 16.301 10.870 -15.109 1.00 89.00 92 SER A N 1
ATOM 740 C CA . SER A 1 92 ? 16.858 12.154 -15.534 1.00 89.00 92 SER A CA 1
ATOM 741 C C . SER A 1 92 ? 16.872 13.098 -14.341 1.00 89.00 92 SER A C 1
ATOM 743 O O . SER A 1 92 ? 15.817 13.553 -13.910 1.00 89.00 92 SER A O 1
ATOM 745 N N . SER A 1 93 ? 18.060 13.396 -13.819 1.00 90.69 93 SER A N 1
ATOM 746 C CA . SER A 1 93 ? 18.218 14.299 -12.679 1.00 90.69 93 SER A CA 1
ATOM 747 C C . SER A 1 93 ? 19.420 15.226 -12.891 1.00 90.69 93 SER A C 1
ATOM 749 O O . SER A 1 93 ? 20.532 14.908 -12.472 1.00 90.69 93 SER A O 1
ATOM 751 N N . PRO A 1 94 ? 19.231 16.344 -13.619 1.00 94.00 94 PRO A N 1
ATOM 752 C CA . PRO A 1 94 ? 20.334 17.206 -14.050 1.00 94.00 94 PRO A CA 1
ATOM 753 C C . PRO A 1 94 ? 20.907 18.089 -12.934 1.00 94.00 94 PRO A C 1
ATOM 755 O O . PRO A 1 94 ? 22.018 18.590 -13.074 1.00 94.00 94 PRO A O 1
ATOM 758 N N . HIS A 1 95 ? 20.156 18.308 -11.852 1.00 97.25 95 HIS A N 1
ATOM 759 C CA . HIS A 1 95 ? 20.534 19.252 -10.794 1.00 97.25 95 HIS A CA 1
ATOM 760 C C . HIS A 1 95 ? 21.075 18.574 -9.532 1.00 97.25 95 HIS A C 1
ATOM 762 O O . HIS A 1 95 ? 21.972 19.115 -8.895 1.00 97.25 95 HIS A O 1
ATOM 768 N N . PHE A 1 96 ? 20.561 17.392 -9.181 1.00 96.62 96 PHE A N 1
ATOM 769 C CA . PHE A 1 96 ? 20.937 16.655 -7.970 1.00 96.62 96 PHE A CA 1
ATOM 770 C C . PHE A 1 96 ? 20.936 15.150 -8.243 1.00 96.62 96 PHE A C 1
ATOM 772 O O . PHE A 1 96 ? 20.151 14.698 -9.072 1.00 96.62 96 PHE A O 1
ATOM 779 N N . PRO A 1 97 ? 21.777 14.341 -7.585 1.00 94.50 97 PRO A N 1
ATOM 780 C CA . PRO A 1 97 ? 21.723 12.895 -7.759 1.00 94.50 97 PRO A CA 1
ATOM 781 C C . PRO A 1 97 ? 20.408 12.327 -7.207 1.00 94.50 97 PRO A C 1
ATOM 783 O O . PRO A 1 97 ? 19.932 12.747 -6.153 1.00 94.50 97 PRO A O 1
ATOM 786 N N . VAL A 1 98 ? 19.840 11.341 -7.906 1.00 95.06 98 VAL A N 1
ATOM 787 C CA . VAL A 1 98 ? 18.815 10.468 -7.313 1.00 95.06 98 VAL A CA 1
ATOM 788 C C . VAL A 1 98 ? 19.459 9.578 -6.250 1.00 95.06 98 VAL A C 1
ATOM 790 O O . VAL A 1 98 ? 20.654 9.280 -6.338 1.00 95.06 98 VAL A O 1
ATOM 793 N N . PHE A 1 99 ? 18.671 9.127 -5.273 1.00 95.50 99 PHE A N 1
ATOM 794 C CA . PHE A 1 99 ? 19.138 8.133 -4.306 1.00 95.50 99 PHE A CA 1
ATOM 795 C C . PHE A 1 99 ? 19.625 6.855 -5.009 1.00 95.50 99 PHE A C 1
ATOM 797 O O . PHE A 1 99 ? 19.104 6.483 -6.065 1.00 95.50 99 PHE A O 1
ATOM 804 N N . GLU A 1 100 ? 20.637 6.198 -4.433 1.00 95.75 100 GLU A N 1
ATOM 805 C CA . GLU A 1 100 ? 21.321 5.053 -5.052 1.00 95.75 100 GLU A CA 1
ATOM 806 C C . GLU A 1 100 ? 20.362 3.906 -5.381 1.00 95.75 100 GLU A C 1
ATOM 808 O O . GLU A 1 100 ? 20.482 3.295 -6.439 1.00 95.75 100 GLU A O 1
ATOM 813 N N . GLU A 1 101 ? 19.358 3.664 -4.539 1.00 95.38 101 GLU A N 1
ATOM 814 C CA . GLU A 1 101 ? 18.390 2.579 -4.705 1.00 95.38 101 GLU A CA 1
ATOM 815 C C . GLU A 1 101 ? 17.499 2.757 -5.941 1.00 95.38 101 GLU A C 1
ATOM 817 O O . GLU A 1 101 ? 16.908 1.788 -6.413 1.00 95.38 101 GLU A O 1
ATOM 822 N N . PHE A 1 102 ? 17.399 3.973 -6.493 1.00 95.38 102 PHE A N 1
ATOM 823 C CA . PHE A 1 102 ? 16.655 4.223 -7.729 1.00 95.38 102 PHE A CA 1
ATOM 824 C C . PHE A 1 102 ? 17.490 4.010 -8.992 1.00 95.38 102 PHE A C 1
ATOM 826 O O . PHE A 1 102 ? 16.918 3.784 -10.063 1.00 95.38 102 PHE A O 1
ATOM 833 N N . LYS A 1 103 ? 18.825 4.037 -8.898 1.00 94.06 103 LYS A N 1
ATOM 834 C CA . LYS A 1 103 ? 19.696 3.925 -10.072 1.00 94.06 103 LYS A CA 1
ATOM 835 C C . LYS A 1 103 ? 19.568 2.542 -10.704 1.00 94.06 103 LYS A C 1
ATOM 837 O O . LYS A 1 103 ? 19.981 1.537 -10.137 1.00 94.06 103 LYS A O 1
ATOM 842 N N . GLY A 1 104 ? 19.003 2.496 -11.910 1.00 93.56 104 GLY A N 1
ATOM 843 C CA . GLY A 1 104 ? 18.763 1.239 -12.624 1.00 93.56 104 GLY A CA 1
ATOM 844 C C . GLY A 1 104 ? 17.626 0.397 -12.035 1.00 93.56 104 GLY A C 1
ATOM 845 O O . GLY A 1 104 ? 17.440 -0.744 -12.453 1.00 93.56 104 GLY A O 1
ATOM 846 N N . ALA A 1 105 ? 16.840 0.945 -11.104 1.00 96.50 105 ALA A N 1
ATOM 847 C CA . ALA A 1 105 ? 15.692 0.252 -10.544 1.00 96.50 105 ALA A CA 1
ATOM 848 C C . ALA A 1 105 ? 14.605 0.043 -11.608 1.00 96.50 105 ALA A C 1
ATOM 850 O O . ALA A 1 105 ? 14.228 0.975 -12.330 1.00 96.50 105 ALA A O 1
ATOM 851 N N . SER A 1 106 ? 14.078 -1.178 -11.670 1.00 96.56 106 SER A N 1
ATOM 852 C CA . SER A 1 106 ? 12.881 -1.507 -12.448 1.00 96.56 106 SER A CA 1
ATOM 853 C C . SER A 1 106 ? 11.614 -0.950 -11.793 1.00 96.56 106 SER A C 1
ATOM 855 O O . SER A 1 106 ? 11.651 -0.524 -10.638 1.00 96.56 106 SER A O 1
ATOM 857 N N . TYR A 1 107 ? 10.468 -0.979 -12.479 1.00 95.38 107 TYR A N 1
ATOM 858 C CA . TYR A 1 107 ? 9.207 -0.578 -11.843 1.00 95.38 107 TYR A CA 1
ATOM 859 C C . TYR A 1 107 ? 8.809 -1.504 -10.693 1.00 95.38 107 TYR A C 1
ATOM 861 O O . TYR A 1 107 ? 8.322 -1.013 -9.678 1.00 95.38 107 TYR A O 1
ATOM 869 N N . LEU A 1 108 ? 9.069 -2.811 -10.801 1.00 96.44 108 LEU A N 1
ATOM 870 C CA . LEU A 1 108 ? 8.855 -3.741 -9.687 1.00 96.44 108 LEU A CA 1
ATOM 871 C C . LEU A 1 108 ? 9.734 -3.394 -8.481 1.00 96.44 108 LEU A C 1
ATOM 873 O O . LEU A 1 108 ? 9.235 -3.318 -7.360 1.00 96.44 108 LEU A O 1
ATOM 877 N N . THR A 1 109 ? 11.011 -3.086 -8.716 1.00 97.25 109 THR A N 1
ATOM 878 C CA . THR A 1 109 ? 11.934 -2.637 -7.661 1.00 97.25 109 THR A CA 1
ATOM 879 C C . THR A 1 109 ? 11.465 -1.324 -7.030 1.00 97.25 109 THR A C 1
ATOM 881 O O . THR A 1 109 ? 11.499 -1.170 -5.814 1.00 97.25 109 THR A O 1
ATOM 884 N N . ARG A 1 110 ? 10.977 -0.374 -7.836 1.00 97.25 110 ARG A N 1
ATOM 885 C CA . ARG A 1 110 ? 10.447 0.903 -7.333 1.00 97.25 110 ARG A CA 1
ATOM 886 C C . ARG A 1 110 ? 9.186 0.718 -6.487 1.00 97.25 110 ARG A C 1
ATOM 888 O O . ARG A 1 110 ? 9.038 1.424 -5.494 1.00 97.25 110 ARG A O 1
ATOM 895 N N . TYR A 1 111 ? 8.304 -0.220 -6.836 1.00 97.69 111 TYR A N 1
ATOM 896 C CA . TYR A 1 111 ? 7.145 -0.553 -6.001 1.00 97.69 111 TYR A CA 1
ATOM 897 C C . TYR A 1 111 ? 7.536 -1.214 -4.683 1.00 97.69 111 TYR A C 1
ATOM 899 O O . TYR A 1 111 ? 6.955 -0.878 -3.656 1.00 97.69 111 TYR A O 1
ATOM 907 N N . ASP A 1 112 ? 8.530 -2.101 -4.688 1.00 98.19 112 ASP A N 1
ATOM 908 C CA . ASP A 1 112 ? 9.055 -2.683 -3.451 1.00 98.19 112 ASP A CA 1
ATOM 909 C C . ASP A 1 112 ? 9.626 -1.594 -2.529 1.00 98.19 112 ASP A C 1
ATOM 911 O O . ASP A 1 112 ? 9.230 -1.496 -1.368 1.00 98.19 112 ASP A O 1
ATOM 915 N N . LEU A 1 113 ? 10.450 -0.688 -3.070 1.00 98.19 113 LEU A N 1
ATOM 916 C CA . LEU A 1 113 ? 10.963 0.472 -2.331 1.00 98.19 113 LEU A CA 1
ATOM 917 C C . LEU A 1 113 ? 9.841 1.376 -1.803 1.00 98.19 113 LEU A C 1
ATOM 919 O O . LEU A 1 113 ? 9.917 1.847 -0.668 1.00 98.19 113 LEU A O 1
ATOM 923 N N . LEU A 1 114 ? 8.798 1.616 -2.604 1.00 98.38 114 LEU A N 1
ATOM 924 C CA . LEU A 1 114 ? 7.627 2.378 -2.174 1.00 98.38 114 LEU A CA 1
ATOM 925 C C . LEU A 1 114 ? 6.942 1.696 -0.985 1.00 98.38 114 LEU A C 1
ATOM 927 O O . LEU A 1 114 ? 6.762 2.338 0.044 1.00 98.38 114 LEU A O 1
ATOM 931 N N . CYS A 1 115 ? 6.611 0.406 -1.089 1.00 98.62 115 CYS A N 1
ATOM 932 C CA . CYS A 1 115 ? 5.979 -0.356 -0.011 1.00 98.62 115 CYS A CA 1
ATOM 933 C C . CYS A 1 115 ? 6.805 -0.315 1.282 1.00 98.62 115 CYS A C 1
ATOM 935 O O . CYS A 1 115 ? 6.252 -0.064 2.352 1.00 98.62 115 CYS A O 1
ATOM 937 N N . GLN A 1 116 ? 8.126 -0.501 1.191 1.00 98.38 116 GLN A N 1
ATOM 938 C CA . GLN A 1 116 ? 9.014 -0.415 2.353 1.00 98.38 116 GLN A CA 1
ATOM 939 C C . GLN A 1 116 ? 8.935 0.964 3.019 1.00 98.38 116 GLN A C 1
ATOM 941 O O . GLN A 1 116 ? 8.744 1.050 4.232 1.00 98.38 116 GLN A O 1
ATOM 946 N N . ARG A 1 117 ? 9.016 2.043 2.231 1.00 98.38 117 ARG A N 1
ATOM 947 C CA . ARG A 1 117 ? 8.964 3.421 2.744 1.00 98.38 117 ARG A CA 1
ATOM 948 C C . ARG A 1 117 ? 7.595 3.785 3.315 1.00 98.38 117 ARG A C 1
ATOM 950 O O . ARG A 1 117 ? 7.532 4.414 4.362 1.00 98.38 117 ARG A O 1
ATOM 957 N N . LEU A 1 118 ? 6.503 3.341 2.690 1.00 98.56 118 LEU A N 1
ATOM 958 C CA . LEU A 1 118 ? 5.141 3.534 3.203 1.00 98.56 118 LEU A CA 1
ATOM 959 C C . LEU A 1 118 ? 4.967 2.952 4.617 1.00 98.56 118 LEU A C 1
ATOM 961 O O . LEU A 1 118 ? 4.276 3.544 5.446 1.00 98.56 118 LEU A O 1
ATOM 965 N N . VAL A 1 119 ? 5.603 1.813 4.902 1.00 98.25 119 VAL A N 1
ATOM 966 C CA . VAL A 1 119 ? 5.591 1.198 6.238 1.00 98.25 119 VAL A CA 1
ATOM 967 C C . VAL A 1 119 ? 6.565 1.898 7.189 1.00 98.25 119 VAL A C 1
ATOM 969 O O . VAL A 1 119 ? 6.195 2.201 8.321 1.00 98.25 119 VAL A O 1
ATOM 972 N N . GLN A 1 120 ? 7.792 2.192 6.742 1.00 97.88 120 GLN A N 1
ATOM 973 C CA . GLN A 1 120 ? 8.815 2.869 7.556 1.00 97.88 120 GLN A CA 1
ATOM 974 C C . GLN A 1 120 ? 8.354 4.248 8.048 1.00 97.88 120 GLN A C 1
ATOM 976 O O . GLN A 1 120 ? 8.567 4.585 9.210 1.00 97.88 120 GLN A O 1
ATOM 981 N N . GLU A 1 121 ? 7.652 4.997 7.199 1.00 98.06 121 GLU A N 1
ATOM 982 C CA . GLU A 1 121 ? 7.081 6.311 7.517 1.00 98.06 121 GLU A CA 1
ATOM 983 C C . GLU A 1 121 ? 5.732 6.225 8.256 1.00 98.06 121 GLU A C 1
ATOM 985 O O . GLU A 1 121 ? 5.054 7.232 8.452 1.00 98.06 121 GLU A O 1
ATOM 990 N N . GLN A 1 122 ? 5.305 5.021 8.663 1.00 97.50 122 GLN A N 1
ATOM 991 C CA . GLN A 1 122 ? 4.053 4.769 9.391 1.00 97.50 122 GLN A CA 1
ATOM 992 C C . GLN A 1 122 ? 2.788 5.260 8.661 1.00 97.50 122 GLN A C 1
ATOM 994 O O . GLN A 1 122 ? 1.747 5.498 9.283 1.00 97.50 122 GLN A O 1
ATOM 999 N N . LEU A 1 123 ? 2.855 5.391 7.333 1.00 98.44 123 LEU A N 1
ATOM 1000 C CA . LEU A 1 123 ? 1.700 5.728 6.502 1.00 98.44 123 LEU A CA 1
ATOM 1001 C C . LEU A 1 123 ? 0.743 4.540 6.401 1.00 98.44 123 LEU A C 1
ATOM 1003 O O . LEU A 1 123 ? -0.473 4.726 6.400 1.00 98.44 123 LEU A O 1
ATOM 1007 N N . TYR A 1 124 ? 1.286 3.326 6.382 1.00 98.75 124 TYR A N 1
ATOM 1008 C CA . TYR A 1 124 ? 0.528 2.081 6.381 1.00 98.75 124 TYR A CA 1
ATOM 1009 C C . TYR A 1 124 ? 1.068 1.131 7.450 1.00 98.75 124 TYR A C 1
ATOM 1011 O O . TYR A 1 124 ? 2.268 1.092 7.710 1.00 98.75 124 TYR A O 1
ATOM 1019 N N . THR A 1 125 ? 0.186 0.331 8.054 1.00 98.50 125 THR A N 1
ATOM 102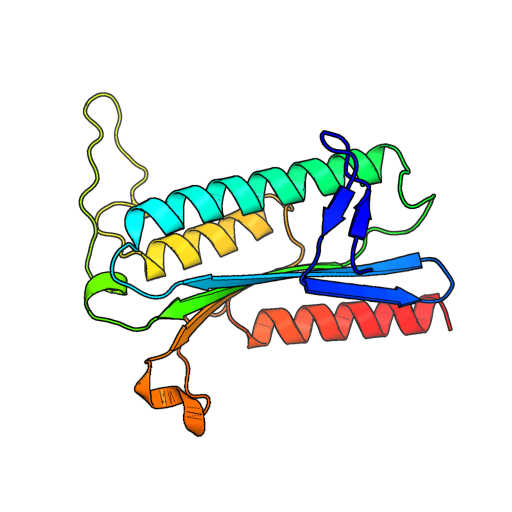0 C CA . THR A 1 125 ? 0.584 -0.743 8.976 1.00 98.50 125 THR A CA 1
ATOM 1021 C C . THR A 1 125 ? 1.374 -1.814 8.233 1.00 98.50 125 THR A C 1
ATOM 1023 O O . THR A 1 125 ? 2.378 -2.320 8.728 1.00 98.50 125 THR A O 1
ATOM 1026 N N . THR A 1 126 ? 0.933 -2.166 7.025 1.00 98.25 126 THR A N 1
ATOM 1027 C CA . THR A 1 126 ? 1.690 -3.021 6.109 1.00 98.25 126 THR A CA 1
ATOM 1028 C C . THR A 1 126 ? 1.371 -2.648 4.668 1.00 98.25 126 THR A C 1
ATOM 1030 O O . THR A 1 126 ? 0.233 -2.306 4.339 1.00 98.25 126 THR A O 1
ATOM 1033 N N . ALA A 1 127 ? 2.376 -2.738 3.804 1.00 98.56 127 ALA A N 1
ATOM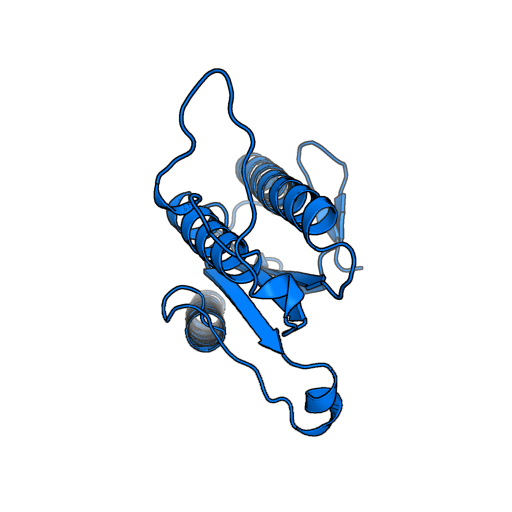 1034 C CA . ALA A 1 127 ? 2.226 -2.593 2.368 1.00 98.56 127 ALA A CA 1
ATOM 1035 C C . ALA A 1 127 ? 2.848 -3.798 1.658 1.00 98.56 127 ALA A C 1
ATOM 1037 O O . ALA A 1 127 ? 3.888 -4.297 2.091 1.00 98.56 127 ALA A O 1
ATOM 1038 N N . ALA A 1 128 ? 2.215 -4.266 0.584 1.00 98.56 128 ALA A N 1
ATOM 1039 C CA . ALA A 1 128 ? 2.692 -5.404 -0.189 1.00 98.56 128 ALA A CA 1
ATOM 1040 C C . ALA A 1 128 ? 2.710 -5.125 -1.688 1.00 98.56 128 ALA A C 1
ATOM 1042 O O . ALA A 1 128 ? 1.844 -4.421 -2.211 1.00 98.56 128 ALA A O 1
ATOM 1043 N N . VAL A 1 129 ? 3.683 -5.719 -2.379 1.00 98.50 129 VAL A N 1
ATOM 1044 C CA . VAL A 1 129 ? 3.717 -5.771 -3.841 1.00 98.50 129 VAL A CA 1
ATOM 1045 C C . VAL A 1 129 ? 3.902 -7.209 -4.311 1.00 98.50 129 VAL A C 1
ATOM 1047 O O . VAL A 1 129 ? 4.834 -7.897 -3.901 1.00 98.50 129 VAL A O 1
ATOM 1050 N N . ILE A 1 130 ? 3.021 -7.640 -5.209 1.00 98.19 130 ILE A N 1
ATOM 1051 C CA . ILE A 1 130 ? 3.121 -8.923 -5.907 1.00 98.19 130 ILE A CA 1
ATOM 1052 C C . ILE A 1 130 ? 3.179 -8.691 -7.414 1.00 98.19 130 ILE A C 1
ATOM 1054 O O . ILE A 1 130 ? 2.597 -7.730 -7.926 1.00 98.19 130 ILE A O 1
ATOM 1058 N N . ALA A 1 131 ? 3.865 -9.579 -8.127 1.00 97.75 131 ALA A N 1
ATOM 1059 C CA . ALA A 1 131 ? 3.910 -9.579 -9.581 1.00 97.75 131 ALA A CA 1
ATOM 1060 C C . ALA A 1 131 ? 3.369 -10.895 -10.140 1.00 97.75 131 ALA A C 1
ATOM 1062 O O . ALA A 1 131 ? 3.739 -11.956 -9.652 1.00 97.75 131 ALA A O 1
ATOM 1063 N N . ALA A 1 132 ? 2.509 -10.842 -11.154 1.00 97.31 132 ALA A N 1
ATOM 1064 C CA . ALA A 1 132 ? 1.980 -12.046 -11.795 1.00 97.31 132 ALA A CA 1
ATOM 1065 C C . ALA A 1 132 ? 1.937 -11.894 -13.315 1.00 97.31 132 ALA A C 1
ATOM 1067 O O . ALA A 1 132 ? 1.566 -10.834 -13.832 1.00 97.31 132 ALA A O 1
ATOM 1068 N N . GLU A 1 133 ? 2.299 -12.955 -14.034 1.00 95.88 133 GLU A N 1
ATOM 1069 C CA . GLU A 1 133 ? 2.139 -13.002 -15.485 1.00 95.88 133 GLU A CA 1
ATOM 1070 C C . GLU A 1 133 ? 0.646 -13.058 -15.841 1.00 95.88 133 GLU A C 1
ATOM 1072 O O . GLU A 1 133 ? -0.161 -13.633 -15.108 1.00 95.88 133 GLU A O 1
ATOM 1077 N N . ARG A 1 134 ? 0.244 -12.538 -17.010 1.00 92.50 134 ARG A N 1
ATOM 1078 C CA . ARG A 1 134 ? -1.162 -12.655 -17.462 1.00 92.50 134 ARG A CA 1
ATOM 1079 C C . ARG A 1 134 ? -1.632 -14.105 -17.594 1.00 92.50 134 ARG A C 1
ATOM 1081 O O . ARG A 1 134 ? -2.812 -14.391 -17.412 1.00 92.50 134 ARG A O 1
ATOM 1088 N N . SER A 1 135 ? -0.712 -15.003 -17.938 1.00 94.44 135 SER A N 1
ATOM 1089 C CA . SER A 1 135 ? -0.923 -16.450 -18.060 1.00 94.44 135 SER A CA 1
ATOM 1090 C C . SER A 1 135 ? -1.356 -17.097 -16.736 1.00 94.44 135 SER A C 1
ATOM 1092 O O . SER A 1 135 ? -2.057 -18.108 -16.763 1.00 94.44 135 SER A O 1
ATOM 1094 N N . ALA A 1 136 ? -1.022 -16.491 -15.592 1.00 93.75 136 ALA A N 1
ATOM 1095 C CA . ALA A 1 136 ? -1.298 -17.023 -14.259 1.00 93.75 136 ALA A CA 1
ATOM 1096 C C . ALA A 1 136 ? -2.760 -16.855 -13.796 1.00 93.75 136 ALA A C 1
ATOM 1098 O O . ALA A 1 136 ? -3.096 -17.210 -12.668 1.00 93.75 136 ALA A O 1
ATOM 1099 N N . VAL A 1 137 ? -3.664 -16.361 -14.654 1.00 90.56 137 VAL A N 1
ATOM 1100 C CA . VAL A 1 137 ? -5.083 -16.115 -14.320 1.00 90.56 137 VAL A CA 1
ATOM 1101 C C . VAL A 1 137 ? -5.807 -17.332 -13.724 1.00 90.56 137 VAL A C 1
ATOM 1103 O O . VAL A 1 137 ? -6.677 -17.166 -12.876 1.00 90.56 137 VAL A O 1
ATOM 1106 N N . ASN A 1 138 ? -5.437 -18.549 -14.141 1.00 93.00 138 ASN A N 1
ATOM 1107 C CA . ASN A 1 138 ? -6.064 -19.791 -13.671 1.00 93.00 138 ASN A CA 1
ATOM 1108 C C . ASN A 1 138 ? -5.251 -20.527 -12.598 1.00 93.00 138 ASN A C 1
ATOM 1110 O O . ASN A 1 138 ? -5.784 -21.435 -11.964 1.00 93.00 138 ASN A O 1
ATOM 1114 N N . THR A 1 139 ? -3.973 -20.186 -12.418 1.00 95.31 139 THR A N 1
ATOM 1115 C CA . THR A 1 139 ? -3.098 -20.849 -11.438 1.00 95.31 139 THR A CA 1
ATOM 1116 C C . THR A 1 139 ? -3.002 -20.057 -10.142 1.00 95.31 139 THR A C 1
ATOM 1118 O O . THR A 1 139 ? -2.857 -20.645 -9.074 1.00 95.31 139 THR A O 1
ATOM 1121 N N . GLY A 1 140 ? -3.134 -18.730 -10.224 1.00 93.56 140 GLY A N 1
ATOM 1122 C CA . GLY A 1 140 ? -2.887 -17.832 -9.104 1.00 93.56 140 GLY A CA 1
ATOM 1123 C C . GLY A 1 140 ? -1.401 -17.680 -8.783 1.00 93.56 140 GLY A C 1
ATOM 1124 O O . GLY A 1 140 ? -1.081 -17.205 -7.698 1.00 93.56 140 GLY A O 1
ATOM 1125 N N . ASP A 1 141 ? -0.504 -18.077 -9.691 1.00 96.75 141 ASP A N 1
ATOM 1126 C CA . ASP A 1 141 ? 0.935 -17.927 -9.484 1.00 96.75 141 ASP A CA 1
ATOM 1127 C C . ASP A 1 141 ? 1.329 -16.446 -9.458 1.00 96.75 141 ASP A C 1
ATOM 1129 O O . ASP A 1 141 ? 0.918 -15.646 -10.302 1.00 96.75 141 ASP A O 1
ATOM 1133 N N . PHE A 1 142 ? 2.162 -16.084 -8.489 1.00 97.12 142 PHE A N 1
ATOM 1134 C CA . PHE A 1 142 ? 2.735 -14.751 -8.364 1.00 97.12 142 PHE A CA 1
ATOM 1135 C C . PHE A 1 142 ? 4.146 -14.831 -7.781 1.00 97.12 142 PHE A C 1
ATOM 1137 O O . PHE A 1 142 ? 4.569 -15.842 -7.220 1.00 97.12 142 PHE A O 1
ATOM 1144 N N . THR A 1 143 ? 4.874 -13.730 -7.900 1.00 96.88 143 THR A N 1
ATOM 1145 C CA . THR A 1 143 ? 6.198 -13.530 -7.326 1.00 96.88 143 THR A CA 1
ATOM 1146 C C . THR A 1 143 ? 6.202 -12.315 -6.409 1.00 96.88 143 THR A C 1
ATOM 1148 O O . THR A 1 143 ? 5.365 -11.416 -6.513 1.00 96.88 143 THR A O 1
ATOM 1151 N N . GLU A 1 144 ? 7.161 -12.294 -5.495 1.00 95.31 144 GLU A N 1
ATOM 1152 C CA . GLU A 1 144 ? 7.357 -11.232 -4.513 1.00 95.31 144 GLU A CA 1
ATOM 1153 C C . GLU A 1 144 ? 8.784 -10.696 -4.647 1.00 95.31 144 GLU A C 1
ATOM 1155 O O . GLU A 1 144 ? 9.690 -11.422 -5.060 1.00 95.31 144 GLU A O 1
ATOM 1160 N N . GLN A 1 145 ? 8.989 -9.420 -4.317 1.00 91.44 145 GLN A N 1
ATOM 1161 C CA . GLN A 1 145 ? 10.308 -8.785 -4.426 1.00 91.44 145 GLN A CA 1
ATOM 1162 C C . GLN A 1 145 ? 11.134 -8.941 -3.146 1.00 91.44 145 GLN A C 1
ATOM 1164 O O . GLN A 1 145 ? 12.335 -9.196 -3.209 1.00 91.44 145 GLN A O 1
ATOM 1169 N N . SER A 1 146 ? 10.497 -8.813 -1.979 1.00 94.12 146 SER A N 1
ATOM 1170 C CA . SER A 1 146 ? 11.162 -8.921 -0.684 1.00 94.12 146 SER A CA 1
ATOM 1171 C C . SER A 1 146 ? 10.245 -9.546 0.368 1.00 94.12 146 SER A C 1
ATOM 1173 O O . SER A 1 146 ? 9.019 -9.492 0.274 1.00 94.12 146 SER A O 1
ATOM 1175 N N . SER A 1 147 ? 10.833 -10.130 1.416 1.00 93.38 147 SER A N 1
ATOM 1176 C CA . SER A 1 147 ? 10.064 -10.679 2.542 1.00 93.38 147 SER A CA 1
ATOM 1177 C C . SER A 1 147 ? 9.297 -9.594 3.307 1.00 93.38 147 SER A C 1
ATOM 1179 O O . SER A 1 147 ? 8.209 -9.860 3.827 1.00 93.38 147 SER A O 1
ATOM 1181 N N . MET A 1 148 ? 9.833 -8.369 3.343 1.00 92.12 148 MET A N 1
ATOM 1182 C CA . MET A 1 148 ? 9.226 -7.220 4.020 1.00 92.12 148 MET A CA 1
ATOM 1183 C C . MET A 1 148 ? 7.916 -6.771 3.370 1.00 92.12 148 MET A C 1
ATOM 1185 O O . MET A 1 148 ? 7.007 -6.357 4.083 1.00 92.12 148 MET A O 1
ATOM 1189 N N . THR A 1 149 ? 7.807 -6.876 2.045 1.00 96.88 149 THR A N 1
ATOM 1190 C CA . THR A 1 149 ? 6.637 -6.433 1.265 1.00 96.88 149 THR A CA 1
ATOM 1191 C C . THR A 1 149 ? 5.859 -7.609 0.665 1.00 96.88 149 THR A C 1
ATOM 1193 O O . THR A 1 149 ? 5.082 -7.447 -0.277 1.00 96.88 149 THR A O 1
ATOM 1196 N N . SER A 1 150 ? 6.058 -8.807 1.219 1.00 97.81 150 SER A N 1
ATOM 1197 C CA . SER A 1 150 ? 5.364 -10.023 0.801 1.00 97.81 150 SER A CA 1
ATOM 1198 C C . SER A 1 150 ? 3.885 -10.011 1.196 1.00 97.81 150 SER A C 1
ATOM 1200 O O . SER A 1 150 ? 3.490 -9.489 2.246 1.00 97.81 150 SER A O 1
ATOM 1202 N N . LEU A 1 151 ? 3.061 -10.685 0.394 1.00 98.00 151 LEU A N 1
ATOM 1203 C CA . LEU A 1 151 ? 1.672 -10.990 0.714 1.00 98.00 151 LEU A CA 1
ATOM 1204 C C . LEU A 1 151 ? 1.577 -11.791 2.014 1.00 98.00 151 LEU A C 1
ATOM 1206 O O . LEU A 1 151 ? 0.675 -11.567 2.820 1.00 98.00 151 LEU A O 1
ATOM 1210 N N . LYS A 1 152 ? 2.533 -12.694 2.261 1.00 97.75 152 LYS A N 1
ATOM 1211 C CA . LYS A 1 152 ? 2.581 -13.470 3.504 1.00 97.75 152 LYS A CA 1
ATOM 1212 C C . LYS A 1 152 ? 2.725 -12.571 4.733 1.00 97.75 152 LYS A C 1
ATOM 1214 O O . LYS A 1 152 ? 1.983 -12.762 5.700 1.00 97.75 152 LYS A O 1
ATOM 1219 N N . THR A 1 153 ? 3.639 -11.600 4.705 1.00 97.88 153 THR A N 1
ATOM 1220 C CA . THR A 1 153 ? 3.808 -10.626 5.796 1.00 97.88 153 THR A CA 1
ATOM 1221 C C . THR A 1 153 ? 2.543 -9.792 5.972 1.00 97.88 153 THR A C 1
ATOM 1223 O O . THR A 1 153 ? 2.052 -9.670 7.093 1.00 97.88 153 THR A O 1
ATOM 1226 N N . PHE A 1 154 ? 1.955 -9.312 4.872 1.00 98.56 154 PHE A N 1
ATOM 1227 C CA . PHE A 1 154 ? 0.704 -8.550 4.886 1.00 98.56 154 PHE A CA 1
ATOM 1228 C C . PHE A 1 154 ? -0.447 -9.304 5.558 1.00 98.56 154 PHE A C 1
ATOM 1230 O O . PHE A 1 154 ? -1.065 -8.799 6.496 1.00 98.56 154 PHE A O 1
ATOM 1237 N N . VAL A 1 155 ? -0.721 -10.531 5.110 1.00 98.31 155 VAL A N 1
ATOM 1238 C CA . VAL A 1 155 ? -1.831 -11.341 5.630 1.00 98.31 155 VAL A CA 1
ATOM 1239 C C . VAL A 1 155 ? -1.583 -11.738 7.083 1.00 98.31 155 VAL A C 1
ATOM 1241 O O . VAL A 1 155 ? -2.510 -11.699 7.889 1.00 98.31 155 VAL A O 1
ATOM 1244 N N . SER A 1 156 ? -0.341 -12.069 7.445 1.00 98.44 156 SER A N 1
ATOM 1245 C CA . SER A 1 156 ? 0.010 -12.425 8.827 1.00 98.44 156 SER A CA 1
ATOM 1246 C C . SER A 1 156 ? -0.186 -11.246 9.785 1.00 98.44 156 SER A C 1
ATOM 1248 O O . SER A 1 156 ? -0.757 -11.421 10.861 1.00 98.44 156 SER A O 1
ATOM 1250 N N . ALA A 1 157 ? 0.240 -10.041 9.390 1.00 98.50 157 ALA A N 1
ATOM 1251 C CA . ALA A 1 157 ? 0.069 -8.829 10.188 1.00 98.50 157 ALA A CA 1
ATOM 1252 C C . ALA A 1 157 ? -1.413 -8.458 10.352 1.00 98.50 157 ALA A C 1
ATOM 1254 O O . ALA A 1 157 ? -1.853 -8.165 11.465 1.00 98.50 157 ALA A O 1
ATOM 1255 N N . LEU A 1 158 ? -2.195 -8.540 9.269 1.00 98.69 158 LEU A N 1
ATOM 1256 C CA . LEU A 1 158 ? -3.639 -8.320 9.318 1.00 98.69 158 LEU A CA 1
ATOM 1257 C C . LEU A 1 158 ? -4.319 -9.329 10.248 1.00 98.69 158 LEU A C 1
ATOM 1259 O O . LEU A 1 158 ? -5.069 -8.929 11.132 1.00 98.69 158 LEU A O 1
ATOM 1263 N N . ALA A 1 159 ? -4.037 -10.624 10.095 1.00 98.62 159 ALA A N 1
ATOM 1264 C CA . ALA A 1 159 ? -4.625 -11.666 10.933 1.00 98.62 159 ALA A CA 1
ATOM 1265 C C . ALA A 1 159 ? -4.303 -11.457 12.421 1.00 98.62 159 ALA A C 1
ATOM 1267 O O . ALA A 1 159 ? -5.193 -11.568 13.264 1.00 98.62 159 ALA A O 1
ATOM 1268 N N . GLY A 1 160 ? -3.054 -11.097 12.739 1.00 98.69 160 GLY A N 1
ATOM 1269 C CA . GLY A 1 160 ? -2.642 -10.759 14.101 1.00 98.69 160 GLY A CA 1
ATOM 1270 C C . GLY A 1 160 ? -3.402 -9.557 14.668 1.00 98.69 160 GLY A C 1
ATOM 1271 O O . GLY A 1 160 ? -3.886 -9.621 15.797 1.00 98.69 160 GLY A O 1
ATOM 1272 N N . HIS A 1 161 ? -3.570 -8.494 13.875 1.00 98.69 161 HIS A N 1
ATOM 1273 C CA . HIS A 1 161 ? -4.352 -7.326 14.282 1.00 98.69 161 HIS A CA 1
ATOM 1274 C C . HIS A 1 161 ? -5.824 -7.682 14.525 1.00 98.69 161 HIS A C 1
ATOM 1276 O O . HIS A 1 161 ? -6.361 -7.366 15.582 1.00 98.69 161 HIS A O 1
ATOM 1282 N N . ILE A 1 162 ? -6.462 -8.411 13.602 1.00 98.44 162 ILE A N 1
ATOM 1283 C CA . ILE A 1 162 ? -7.857 -8.844 13.758 1.00 98.44 162 ILE A CA 1
ATOM 1284 C C . ILE A 1 162 ? -8.040 -9.692 15.022 1.00 98.44 162 ILE A C 1
ATOM 1286 O O . ILE A 1 162 ? -9.004 -9.484 15.754 1.00 98.44 162 ILE A O 1
ATOM 1290 N N . ALA A 1 163 ? -7.122 -10.619 15.308 1.00 98.44 163 ALA A N 1
ATOM 1291 C CA . ALA A 1 163 ? -7.191 -11.442 16.513 1.00 98.44 163 ALA A CA 1
ATOM 1292 C C . ALA A 1 163 ? -7.098 -10.599 17.799 1.00 98.44 163 ALA A C 1
ATOM 1294 O O . ALA A 1 163 ? -7.856 -10.830 18.741 1.00 98.44 163 ALA A O 1
ATOM 1295 N N . ALA A 1 164 ? -6.207 -9.604 17.827 1.00 98.50 164 ALA A N 1
ATOM 1296 C CA . ALA A 1 164 ? -6.068 -8.693 18.960 1.00 98.50 164 ALA A CA 1
ATOM 1297 C C . ALA A 1 164 ? -7.329 -7.837 19.169 1.00 98.50 164 ALA A C 1
ATOM 1299 O O . ALA A 1 164 ? -7.831 -7.736 20.289 1.00 98.50 164 ALA A O 1
ATOM 1300 N N . GLU A 1 165 ? -7.884 -7.278 18.093 1.00 98.31 165 GLU A N 1
ATOM 1301 C CA . GLU A 1 165 ? -9.093 -6.452 18.153 1.00 98.31 165 GLU A CA 1
ATOM 1302 C C . GLU A 1 165 ? -10.334 -7.266 18.533 1.00 98.31 165 GLU A C 1
ATOM 1304 O O . GLU A 1 165 ? -11.153 -6.815 19.335 1.00 98.31 165 GLU A O 1
ATOM 1309 N N . ALA A 1 166 ? -10.445 -8.503 18.042 1.00 97.00 166 ALA A N 1
ATOM 1310 C CA . ALA A 1 166 ? -11.505 -9.422 18.442 1.00 97.00 166 ALA A CA 1
ATOM 1311 C C . ALA A 1 166 ? -11.448 -9.752 19.942 1.00 97.00 166 ALA A C 1
ATOM 1313 O O . ALA A 1 166 ? -12.494 -9.820 20.579 1.00 97.00 166 ALA A O 1
ATOM 1314 N N . ALA A 1 167 ? -10.252 -9.919 20.516 1.00 97.94 167 ALA A N 1
ATOM 1315 C CA . ALA A 1 167 ? -10.084 -10.146 21.951 1.00 97.94 167 ALA A CA 1
ATOM 1316 C C . ALA A 1 167 ? -10.375 -8.889 22.788 1.00 97.94 167 ALA A C 1
ATOM 1318 O O . ALA A 1 167 ? -10.955 -8.996 23.863 1.00 97.94 167 ALA A O 1
ATOM 1319 N N . ARG A 1 168 ? -9.997 -7.697 22.303 1.00 97.38 168 ARG A N 1
ATOM 1320 C CA . ARG A 1 168 ? -10.261 -6.419 22.987 1.00 97.38 168 ARG A CA 1
ATOM 1321 C C . ARG A 1 168 ? -11.752 -6.092 23.039 1.00 97.38 168 ARG A C 1
ATOM 1323 O O . ARG A 1 168 ? -12.228 -5.543 24.028 1.00 97.38 168 ARG A O 1
ATOM 1330 N N . LEU A 1 169 ? -12.456 -6.372 21.946 1.00 96.19 169 LEU A N 1
ATOM 1331 C CA . LEU A 1 169 ? -13.861 -6.025 21.774 1.00 96.19 169 LEU A CA 1
ATOM 1332 C C . LEU A 1 169 ? -14.816 -7.167 22.111 1.00 96.19 169 LEU A C 1
ATOM 1334 O O . LEU A 1 169 ? -16.014 -6.907 22.134 1.00 96.19 169 LEU A O 1
ATOM 1338 N N . GLY A 1 170 ? -14.340 -8.400 22.299 1.00 85.25 170 GLY A N 1
ATOM 1339 C CA . GLY A 1 170 ? -15.140 -9.585 22.635 1.00 85.25 170 GLY A CA 1
ATOM 1340 C C . GLY A 1 170 ? -15.781 -9.474 24.003 1.00 85.25 170 GLY A C 1
ATOM 1341 O O . GLY A 1 170 ? -17.035 -9.467 24.026 1.00 85.25 170 GLY A O 1
#

InterPro domains:
  IPR007636 Restriction endonuclease, type II, XhoI [PF04555] (3-143)

pLDDT: mean 95.85, std 4.01, range [74.44, 98.75]